Protein AF-A0A1G2URY6-F1 (afdb_monomer_lite)

InterPro domains:
  IPR007278 Domain of unknown function DUF397 [PF04149] (23-67)

Radius of gyration: 14.61 Å; chains: 1; bounding box: 52×29×26 Å

Organism: NCBI:txid1802776

Foldseek 3Di:
DDPPPPPQQDDDDDPVQWDQDPPDDDDDDRQWTWGQDPQFIWIAGPVPRDIDTDGNVRVVVVVVCVVVVVPD

pLDDT: mean 83.96, std 17.0, range [44.31, 97.12]

Structure (mmCIF, N/CA/C/O backbone):
data_AF-A0A1G2URY6-F1
#
_entry.id   AF-A0A1G2URY6-F1
#
loop_
_atom_site.group_PDB
_atom_site.id
_atom_site.type_symbol
_atom_site.label_atom_id
_atom_site.label_alt_id
_atom_site.label_comp_id
_atom_site.label_asym_id
_atom_site.label_entity_id
_atom_site.label_seq_id
_atom_site.pdbx_PDB_ins_code
_atom_site.Cartn_x
_atom_site.Cartn_y
_atom_site.Cartn_z
_atom_site.occupancy
_atom_site.B_iso_or_equiv
_atom_site.auth_seq_id
_atom_site.auth_comp_id
_atom_site.auth_asym_id
_atom_site.auth_atom_id
_atom_site.pdbx_PDB_model_num
ATOM 1 N N . MET A 1 1 ? -32.054 -1.582 -10.958 1.00 44.31 1 MET A N 1
ATOM 2 C CA . MET A 1 1 ? -30.619 -1.289 -11.186 1.00 44.31 1 MET A CA 1
ATOM 3 C C . MET A 1 1 ? -30.067 -0.570 -9.957 1.00 44.31 1 MET A C 1
ATOM 5 O O . MET A 1 1 ? -30.554 0.505 -9.641 1.00 44.31 1 MET A O 1
ATOM 9 N N . ARG A 1 2 ? -29.147 -1.173 -9.187 1.00 46.03 2 ARG A N 1
ATOM 10 C CA . ARG A 1 2 ? -28.548 -0.519 -8.004 1.00 46.03 2 ARG A CA 1
ATOM 11 C C . ARG A 1 2 ? -27.384 0.360 -8.452 1.00 46.03 2 ARG A C 1
ATOM 13 O O . ARG A 1 2 ? -26.311 -0.156 -8.751 1.00 46.03 2 ARG A O 1
ATOM 20 N N . THR A 1 3 ? -27.580 1.672 -8.467 1.00 46.88 3 THR A N 1
ATOM 21 C CA . THR A 1 3 ? -26.496 2.645 -8.636 1.00 46.88 3 THR A CA 1
ATOM 22 C C . THR A 1 3 ? -25.633 2.632 -7.372 1.00 46.88 3 THR A C 1
ATOM 24 O O . THR A 1 3 ? -25.920 3.319 -6.396 1.00 46.88 3 THR A O 1
ATOM 27 N N . GLN A 1 4 ? -24.596 1.791 -7.343 1.00 52.94 4 GLN A N 1
ATOM 28 C CA . GLN A 1 4 ? -23.583 1.816 -6.287 1.00 52.94 4 GLN A CA 1
ATOM 29 C C . GLN A 1 4 ? -22.778 3.111 -6.442 1.00 52.94 4 GLN A C 1
ATOM 31 O O . GLN A 1 4 ? -21.876 3.202 -7.275 1.00 52.94 4 GLN A O 1
ATOM 36 N N . LYS A 1 5 ? -23.127 4.135 -5.658 1.00 48.97 5 LYS A N 1
ATOM 37 C CA . LYS A 1 5 ? -22.342 5.363 -5.498 1.00 48.97 5 LYS A CA 1
ATOM 38 C C . LYS A 1 5 ? -20.941 4.931 -5.053 1.00 48.97 5 LYS A C 1
ATO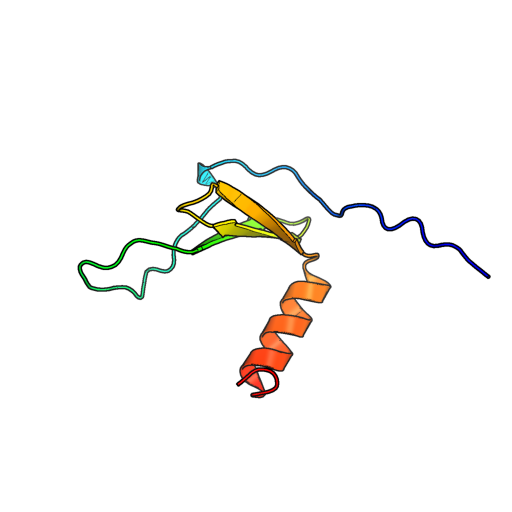M 40 O O . LYS A 1 5 ? -20.778 4.452 -3.932 1.00 48.97 5 LYS A O 1
ATOM 45 N N . LYS A 1 6 ? -19.957 4.993 -5.957 1.00 52.94 6 LYS A N 1
ATOM 46 C CA . LYS A 1 6 ? -18.582 4.517 -5.737 1.00 52.94 6 LYS A CA 1
ATOM 47 C C . LYS A 1 6 ? -17.946 5.395 -4.657 1.00 52.94 6 LYS A C 1
ATOM 49 O O . LYS A 1 6 ? -17.338 6.418 -4.944 1.00 52.94 6 LYS A O 1
ATOM 54 N N . SER A 1 7 ? -18.175 5.042 -3.394 1.00 58.91 7 SER A N 1
ATOM 55 C CA . SER A 1 7 ? -17.509 5.662 -2.256 1.00 58.91 7 SER A CA 1
ATOM 56 C C . SER A 1 7 ? -16.006 5.508 -2.482 1.00 58.91 7 SER A C 1
ATOM 58 O O . SER A 1 7 ? -15.508 4.400 -2.700 1.00 58.91 7 SER A O 1
ATOM 60 N N . LEU A 1 8 ? -15.296 6.637 -2.483 1.00 77.81 8 LEU A N 1
ATOM 61 C CA . LEU A 1 8 ? -13.841 6.660 -2.467 1.00 77.81 8 LEU A CA 1
ATOM 62 C C . LEU A 1 8 ? -13.404 6.013 -1.154 1.00 77.81 8 LEU A C 1
ATOM 64 O O . LEU A 1 8 ? -13.480 6.625 -0.090 1.00 77.81 8 LEU A O 1
ATOM 68 N N . PHE A 1 9 ? -13.004 4.748 -1.220 1.00 89.06 9 PHE A N 1
ATOM 69 C CA . PHE A 1 9 ? -12.449 4.047 -0.076 1.00 89.06 9 PHE A CA 1
ATOM 70 C C . PHE A 1 9 ? -11.138 4.733 0.321 1.00 89.06 9 PHE A C 1
ATOM 72 O O . PHE A 1 9 ? -10.187 4.730 -0.453 1.00 89.06 9 PHE A O 1
ATOM 79 N N . ARG A 1 10 ? -11.099 5.363 1.498 1.00 93.56 10 ARG A N 1
ATOM 80 C CA . ARG A 1 10 ? -9.920 6.031 2.074 1.00 93.56 10 ARG A CA 1
ATOM 81 C C . ARG A 1 10 ? -9.931 5.825 3.587 1.00 93.56 10 ARG A C 1
ATOM 83 O O . ARG A 1 10 ? -10.989 5.602 4.174 1.00 93.56 10 ARG A O 1
ATOM 90 N N . PHE A 1 11 ? -8.766 5.896 4.218 1.00 94.94 11 PHE A N 1
ATOM 91 C CA . PHE A 1 11 ? -8.624 5.794 5.672 1.00 94.94 11 PHE A CA 1
ATOM 92 C C . PHE A 1 11 ? -7.448 6.644 6.169 1.00 94.94 11 PHE A C 1
ATOM 94 O O . PHE A 1 11 ? -6.608 7.070 5.379 1.00 94.94 11 PHE A O 1
ATOM 101 N N . SER A 1 12 ? -7.406 6.910 7.478 1.00 95.69 12 SER A N 1
ATOM 102 C CA . SER A 1 12 ? -6.374 7.758 8.086 1.00 95.69 12 SER A CA 1
ATOM 103 C C . SER A 1 12 ? -5.001 7.078 8.073 1.00 95.69 12 SER A C 1
ATOM 105 O O . SER A 1 12 ? -4.848 5.952 8.555 1.00 95.69 12 SER A O 1
ATOM 107 N N . VAL A 1 13 ? -4.010 7.782 7.528 1.00 94.94 13 VAL A N 1
ATOM 108 C CA . VAL A 1 13 ? -2.595 7.395 7.474 1.00 94.94 13 VAL A CA 1
ATOM 109 C C . VAL A 1 13 ? -1.733 8.610 7.799 1.00 94.94 13 VAL A C 1
ATOM 111 O O . VAL A 1 13 ? -2.078 9.732 7.434 1.00 94.94 13 VAL A O 1
ATOM 114 N N . LYS A 1 14 ? -0.625 8.390 8.504 1.00 95.38 14 LYS A N 1
ATOM 115 C CA . LYS A 1 14 ? 0.403 9.400 8.791 1.00 95.38 14 LYS A CA 1
ATOM 116 C C . LYS A 1 14 ? 1.668 9.074 8.005 1.00 95.38 14 LYS A C 1
ATOM 118 O O . LYS A 1 14 ? 1.911 7.910 7.703 1.00 95.38 14 LYS A O 1
ATOM 123 N N . ASP A 1 15 ? 2.525 10.062 7.772 1.00 92.00 15 ASP A N 1
ATOM 124 C CA . ASP A 1 15 ? 3.780 9.859 7.032 1.00 92.00 15 ASP A CA 1
ATOM 125 C C . ASP A 1 15 ? 4.655 8.754 7.624 1.00 92.00 15 ASP A C 1
ATOM 127 O O . ASP A 1 15 ? 5.162 7.908 6.896 1.00 92.00 15 ASP A O 1
ATOM 131 N N . LYS A 1 16 ? 4.737 8.688 8.957 1.00 93.50 16 LYS A N 1
ATOM 132 C CA . LYS A 1 16 ? 5.482 7.644 9.677 1.00 93.50 16 LYS A CA 1
ATOM 133 C C . LYS A 1 16 ? 4.947 6.221 9.483 1.00 93.50 16 LYS A C 1
ATOM 135 O O . LYS A 1 16 ? 5.612 5.262 9.863 1.00 93.50 16 LYS A O 1
ATOM 140 N N . ASP A 1 17 ? 3.726 6.076 8.971 1.00 94.94 17 ASP A N 1
ATOM 141 C CA . ASP A 1 17 ? 3.137 4.767 8.696 1.00 94.94 17 ASP A CA 1
ATOM 142 C C . ASP A 1 17 ? 3.664 4.165 7.386 1.00 94.94 17 ASP A C 1
ATOM 144 O O . ASP A 1 17 ? 3.544 2.954 7.182 1.00 94.94 17 ASP A O 1
ATOM 148 N N . PHE A 1 18 ? 4.228 4.992 6.502 1.00 93.19 18 PHE A N 1
ATOM 149 C CA . PHE A 1 18 ? 4.751 4.569 5.213 1.00 93.19 18 PHE A CA 1
ATOM 150 C C . PHE A 1 18 ? 6.146 3.969 5.352 1.00 93.19 18 PHE A C 1
ATOM 152 O O . PHE A 1 18 ? 7.035 4.528 5.993 1.00 93.19 18 PHE A O 1
ATOM 159 N N . LYS A 1 19 ? 6.336 2.808 4.724 1.00 90.81 19 LYS A N 1
ATOM 160 C CA . LYS A 1 19 ? 7.621 2.117 4.649 1.00 90.81 19 LYS A CA 1
ATOM 161 C C . LYS A 1 19 ? 8.013 1.941 3.191 1.00 90.81 19 LYS A C 1
ATOM 163 O O . LYS A 1 19 ? 7.236 1.404 2.398 1.00 90.81 19 LYS A O 1
ATOM 168 N N . THR A 1 20 ? 9.221 2.361 2.842 1.00 84.38 20 THR A N 1
ATOM 169 C CA . THR A 1 20 ? 9.849 1.981 1.574 1.00 84.38 20 THR A CA 1
ATOM 170 C C . THR A 1 20 ? 10.370 0.545 1.673 1.00 84.38 20 THR A C 1
ATOM 172 O O . THR A 1 20 ? 10.771 0.099 2.750 1.00 84.38 20 THR A O 1
ATOM 175 N N . ALA A 1 21 ? 10.394 -0.185 0.558 1.00 68.50 21 ALA A N 1
ATOM 176 C CA . ALA A 1 21 ? 11.101 -1.459 0.489 1.00 68.50 21 ALA A CA 1
ATOM 177 C C . ALA A 1 21 ? 12.602 -1.274 0.792 1.00 68.50 21 ALA A C 1
ATOM 179 O O . ALA A 1 21 ? 13.219 -0.304 0.351 1.00 68.50 21 ALA A O 1
ATOM 180 N N . SER A 1 22 ? 13.182 -2.220 1.534 1.00 60.59 22 SER A N 1
ATOM 181 C CA . SER A 1 22 ? 14.619 -2.275 1.842 1.00 60.59 22 SER A CA 1
ATOM 182 C C . SER A 1 22 ? 15.460 -2.835 0.693 1.00 60.59 22 SER A C 1
ATOM 184 O O . SER A 1 22 ? 16.675 -2.674 0.702 1.00 60.59 22 SER A O 1
ATOM 186 N N . PHE A 1 23 ? 14.826 -3.488 -0.290 1.00 59.09 23 PHE A N 1
ATOM 187 C CA . PHE A 1 23 ? 15.482 -4.099 -1.447 1.00 59.09 23 PHE A CA 1
ATOM 188 C C . PHE A 1 23 ? 15.849 -3.048 -2.497 1.00 59.09 23 PHE A C 1
ATOM 190 O O . PHE A 1 23 ? 15.418 -3.099 -3.647 1.00 59.09 23 PHE A O 1
ATOM 197 N N . TRP A 1 24 ? 16.619 -2.049 -2.081 1.00 54.12 24 TRP A N 1
ATOM 198 C CA . TRP A 1 24 ? 17.197 -1.122 -3.023 1.00 54.12 24 TRP A CA 1
ATOM 199 C C . TRP A 1 24 ? 18.596 -0.679 -2.646 1.00 54.12 24 TRP A C 1
ATOM 201 O O . TRP A 1 24 ? 18.812 -0.025 -1.628 1.00 54.12 24 TRP A O 1
ATOM 211 N N . SER A 1 25 ? 19.534 -1.016 -3.522 1.00 45.97 25 SER A N 1
ATOM 212 C CA . SER A 1 25 ? 20.900 -0.523 -3.542 1.00 45.97 25 SER A CA 1
ATOM 213 C C . SER A 1 25 ? 21.057 0.453 -4.718 1.00 45.97 25 SER A C 1
ATOM 215 O O . SER A 1 25 ? 20.847 0.083 -5.870 1.00 45.97 25 SER A O 1
ATOM 217 N N . GLY A 1 26 ? 21.415 1.717 -4.452 1.00 57.06 26 GLY A N 1
ATOM 218 C CA . GLY A 1 26 ? 21.914 2.638 -5.489 1.00 57.06 26 GLY A CA 1
ATOM 219 C C . GLY A 1 26 ? 21.302 4.046 -5.547 1.00 57.06 26 GLY A C 1
ATOM 220 O O . GLY A 1 26 ? 20.506 4.444 -4.703 1.00 57.06 26 GLY A O 1
ATOM 221 N N . LYS A 1 27 ? 21.712 4.801 -6.583 1.00 55.88 27 LYS A N 1
ATOM 222 C CA . LYS A 1 27 ? 21.397 6.222 -6.883 1.00 55.88 27 LYS A CA 1
ATOM 223 C C . LYS A 1 27 ? 19.963 6.489 -7.375 1.00 55.88 27 LYS A C 1
ATOM 225 O O . LYS A 1 27 ? 19.662 7.597 -7.814 1.00 55.88 27 LYS A O 1
ATOM 230 N N . HIS A 1 28 ? 19.085 5.495 -7.369 1.00 56.84 28 HIS A N 1
ATOM 231 C CA . HIS A 1 28 ? 17.735 5.661 -7.895 1.00 56.84 28 HIS A CA 1
ATOM 232 C C . HIS A 1 28 ? 16.787 6.126 -6.763 1.00 56.84 28 HIS A C 1
ATOM 234 O O . HIS A 1 28 ? 17.029 5.866 -5.589 1.00 56.84 28 HIS A O 1
ATOM 240 N N . VAL A 1 29 ? 15.762 6.917 -7.105 1.00 58.81 29 VAL A N 1
ATOM 241 C CA . VAL A 1 29 ? 14.951 7.737 -6.171 1.00 58.81 29 VAL A CA 1
ATOM 242 C C . VAL A 1 29 ? 13.681 7.024 -5.739 1.00 58.81 29 VAL A C 1
ATOM 244 O O . VAL A 1 29 ? 12.909 6.651 -6.619 1.00 58.81 29 VAL A O 1
ATOM 247 N N . LYS A 1 30 ? 13.445 6.846 -4.427 1.00 66.75 30 LYS A N 1
ATOM 248 C CA . LYS A 1 30 ? 12.382 5.968 -3.873 1.00 66.75 30 LYS A CA 1
ATOM 249 C C . LYS A 1 30 ? 11.083 6.418 -4.518 1.00 66.75 30 LYS A C 1
ATOM 251 O O . LYS A 1 30 ? 10.762 7.594 -4.394 1.00 66.75 30 LYS A O 1
ATOM 256 N N . CYS A 1 31 ? 10.411 5.554 -5.286 1.00 81.12 31 CYS A N 1
ATOM 257 C CA . CYS A 1 31 ? 9.204 5.937 -6.038 1.00 81.12 31 CYS A CA 1
ATOM 258 C C . CYS A 1 31 ? 7.912 5.474 -5.357 1.00 81.12 31 CYS A C 1
ATOM 260 O O . CYS A 1 31 ? 6.854 6.008 -5.663 1.00 81.12 31 CYS A O 1
ATOM 262 N N . VAL A 1 32 ? 7.976 4.467 -4.478 1.00 88.69 32 VAL A N 1
ATOM 263 C CA . VAL A 1 32 ? 6.786 3.864 -3.868 1.00 88.69 32 VAL A CA 1
ATOM 264 C C . VAL A 1 32 ? 7.022 3.558 -2.395 1.00 88.69 32 VAL A C 1
ATOM 266 O O . VAL A 1 32 ? 8.017 2.935 -2.016 1.00 88.69 32 VAL A O 1
ATOM 269 N N . GLU A 1 33 ? 6.053 3.937 -1.573 1.00 92.62 33 GLU A N 1
ATOM 270 C CA . GLU A 1 33 ? 6.002 3.640 -0.148 1.00 92.62 33 GLU A CA 1
ATOM 271 C C . GLU A 1 33 ? 4.652 3.028 0.219 1.00 92.62 33 GLU A C 1
ATOM 273 O O . GLU A 1 33 ? 3.615 3.365 -0.355 1.00 92.62 33 GLU A O 1
ATOM 278 N N . VAL A 1 34 ? 4.646 2.120 1.194 1.00 93.56 34 VAL A N 1
ATOM 279 C CA . VAL A 1 34 ? 3.444 1.363 1.557 1.00 93.56 34 VAL A CA 1
ATOM 280 C C . VAL A 1 34 ? 3.147 1.515 3.043 1.00 93.56 34 VAL A C 1
ATOM 282 O O . VAL A 1 34 ? 4.010 1.255 3.881 1.00 93.56 34 VAL A O 1
ATOM 285 N N . ALA A 1 35 ? 1.907 1.873 3.375 1.00 96.50 35 ALA A N 1
ATOM 286 C CA . ALA A 1 35 ? 1.372 1.848 4.732 1.00 96.50 35 ALA A CA 1
ATOM 287 C C . ALA A 1 35 ? 0.285 0.769 4.845 1.00 96.50 35 ALA A C 1
ATOM 289 O O . ALA A 1 35 ? -0.679 0.745 4.076 1.00 96.50 35 ALA A O 1
ATOM 290 N N . ARG A 1 36 ? 0.427 -0.137 5.817 1.00 95.62 36 ARG A N 1
ATOM 291 C CA . ARG A 1 36 ? -0.557 -1.196 6.105 1.00 95.62 36 ARG A CA 1
ATOM 292 C C . ARG A 1 36 ? -1.289 -0.882 7.408 1.00 95.62 36 ARG A C 1
ATOM 294 O O . ARG A 1 36 ? -0.645 -0.643 8.429 1.00 95.62 36 ARG A O 1
ATOM 301 N N . LYS A 1 37 ? -2.621 -0.905 7.377 1.00 96.06 37 LYS A N 1
ATOM 302 C CA . LYS A 1 37 ? -3.506 -0.681 8.531 1.00 96.06 37 LYS A CA 1
ATOM 303 C C . LYS A 1 37 ? -4.597 -1.753 8.589 1.00 96.06 37 LYS A C 1
ATOM 305 O O . LYS A 1 37 ? -4.807 -2.508 7.639 1.00 96.06 37 LYS A O 1
ATOM 310 N N . SER A 1 38 ? -5.330 -1.802 9.699 1.00 96.38 38 SER A N 1
ATOM 311 C CA . SER A 1 38 ? -6.474 -2.711 9.846 1.00 96.38 38 SER A CA 1
ATOM 312 C C . SER A 1 38 ? -7.575 -2.429 8.815 1.00 96.38 38 SER A C 1
ATOM 314 O O . SER A 1 38 ? -8.218 -3.365 8.342 1.00 96.38 38 SER A O 1
ATOM 316 N N . GLN A 1 39 ? -7.743 -1.170 8.393 1.00 95.56 39 GLN A N 1
ATOM 317 C CA . GLN A 1 39 ? -8.702 -0.784 7.355 1.00 95.56 39 GLN A CA 1
ATOM 318 C C . GLN A 1 39 ? -8.279 -1.242 5.949 1.00 95.56 39 GLN A C 1
ATOM 320 O O . GLN A 1 39 ? -9.126 -1.651 5.152 1.00 95.56 39 GLN A O 1
ATOM 325 N N . GLY A 1 40 ? -6.985 -1.183 5.623 1.00 96.31 40 GLY A N 1
ATOM 326 C CA . GLY A 1 40 ? -6.509 -1.442 4.269 1.00 96.31 40 GLY A CA 1
ATOM 327 C C . GLY A 1 40 ? -5.026 -1.160 4.049 1.00 96.31 40 GLY A C 1
ATOM 328 O O . GLY A 1 40 ? -4.239 -1.016 4.987 1.00 96.31 40 GLY A O 1
ATOM 329 N N . VAL A 1 41 ? -4.665 -1.053 2.773 1.00 97.06 41 VAL A N 1
ATOM 330 C CA . VAL A 1 41 ? -3.315 -0.737 2.302 1.00 97.06 41 VAL A CA 1
ATOM 331 C C . VAL A 1 41 ? -3.344 0.592 1.561 1.00 97.06 41 VAL A C 1
ATOM 333 O O . VAL A 1 41 ? -4.172 0.788 0.673 1.00 97.06 41 VAL A O 1
ATOM 336 N N . ALA A 1 42 ? -2.449 1.499 1.941 1.00 96.69 42 ALA A N 1
ATOM 337 C CA . ALA A 1 42 ? -2.217 2.756 1.249 1.00 96.69 42 ALA A CA 1
ATOM 338 C C . ALA A 1 42 ? -0.863 2.693 0.540 1.00 96.69 42 ALA A C 1
ATOM 340 O O . ALA A 1 42 ? 0.141 2.309 1.146 1.00 96.69 42 ALA A O 1
ATOM 341 N N . ILE A 1 43 ? -0.847 3.056 -0.737 1.00 94.44 43 ILE A N 1
ATOM 342 C CA . ILE A 1 43 ? 0.355 3.129 -1.566 1.00 94.44 43 ILE A CA 1
ATOM 343 C C . ILE A 1 43 ? 0.571 4.592 -1.903 1.00 94.44 43 ILE A C 1
ATOM 345 O O . ILE A 1 43 ? -0.320 5.220 -2.475 1.00 94.44 43 ILE A O 1
ATOM 349 N N . ARG A 1 44 ? 1.730 5.121 -1.527 1.00 94.38 44 ARG A N 1
ATOM 350 C CA . ARG A 1 44 ? 2.126 6.498 -1.793 1.00 94.38 44 ARG A CA 1
ATOM 351 C C . ARG A 1 44 ? 3.227 6.529 -2.836 1.00 94.38 44 ARG A C 1
ATOM 353 O O . ARG A 1 44 ? 4.212 5.804 -2.714 1.00 94.38 44 ARG A O 1
ATOM 360 N N . ASP A 1 45 ? 3.061 7.394 -3.825 1.00 91.00 45 ASP A N 1
ATOM 361 C CA . ASP A 1 45 ? 4.165 7.842 -4.664 1.00 91.00 45 ASP A CA 1
ATOM 362 C C . ASP A 1 45 ? 4.997 8.841 -3.856 1.00 91.00 45 ASP A C 1
ATOM 364 O O . ASP A 1 45 ? 4.515 9.909 -3.484 1.00 91.00 45 ASP A O 1
ATOM 368 N N . SER A 1 46 ? 6.239 8.490 -3.546 1.00 86.31 46 SER A N 1
ATOM 369 C CA . SER A 1 46 ? 7.126 9.334 -2.738 1.00 86.31 46 SER A CA 1
ATOM 370 C C . SER A 1 46 ? 7.646 10.573 -3.469 1.00 86.31 46 SER A C 1
ATOM 372 O O . SER A 1 46 ? 8.189 11.459 -2.814 1.00 86.31 46 SER A O 1
ATOM 374 N N . LYS A 1 47 ? 7.480 10.673 -4.794 1.00 86.31 47 LYS A N 1
ATOM 375 C CA . LYS A 1 47 ? 7.820 11.879 -5.566 1.00 86.31 47 LYS A CA 1
ATOM 376 C C . LYS A 1 47 ? 6.665 12.870 -5.607 1.00 86.31 47 LYS A C 1
ATOM 378 O O . LYS A 1 47 ? 6.889 14.064 -5.450 1.00 86.31 47 LYS A O 1
ATOM 383 N N . THR A 1 48 ? 5.445 12.385 -5.845 1.00 89.56 48 THR A N 1
ATOM 384 C CA . THR A 1 48 ? 4.263 13.254 -6.010 1.00 89.56 48 THR A CA 1
ATOM 385 C C . THR A 1 48 ? 3.424 13.397 -4.742 1.00 89.56 48 THR A C 1
ATOM 387 O O . THR A 1 48 ? 2.603 14.303 -4.648 1.00 89.56 48 THR A O 1
ATOM 390 N N . GLY A 1 49 ? 3.594 12.504 -3.766 1.00 88.88 49 GLY A N 1
ATOM 391 C CA . GLY A 1 49 ? 2.773 12.435 -2.557 1.00 88.88 49 GLY A CA 1
ATOM 392 C C . GLY A 1 49 ? 1.378 11.844 -2.785 1.00 88.88 49 GLY A C 1
ATOM 393 O O . GLY A 1 49 ? 0.611 11.717 -1.830 1.00 88.88 49 GLY A O 1
ATOM 394 N N . ASN A 1 50 ? 1.035 11.456 -4.017 1.00 93.56 50 ASN A N 1
ATOM 395 C CA . ASN A 1 50 ? -0.271 10.889 -4.341 1.00 93.56 50 ASN A CA 1
ATOM 396 C C . ASN A 1 50 ? -0.474 9.535 -3.655 1.00 93.56 50 ASN A C 1
ATOM 398 O O . ASN A 1 50 ? 0.421 8.690 -3.655 1.00 93.56 50 ASN A O 1
ATOM 402 N N . ILE A 1 51 ? -1.672 9.318 -3.095 1.00 94.75 51 ILE A N 1
ATOM 403 C CA . ILE A 1 51 ? -1.997 8.112 -2.321 1.00 94.75 51 ILE A CA 1
ATOM 404 C C . ILE A 1 51 ? -3.172 7.362 -2.944 1.00 94.75 51 ILE A C 1
ATOM 406 O O . ILE A 1 51 ? -4.271 7.905 -3.093 1.00 94.75 51 ILE A O 1
ATOM 410 N N . LEU A 1 52 ? -2.950 6.081 -3.219 1.00 94.94 52 LEU A N 1
ATOM 411 C CA . LEU A 1 52 ? -3.976 5.108 -3.577 1.00 94.94 52 LEU A CA 1
ATOM 412 C C . LEU A 1 52 ? -4.335 4.254 -2.360 1.00 94.94 52 LEU A C 1
ATOM 414 O O . LEU A 1 52 ? -3.459 3.850 -1.598 1.00 94.94 52 LEU A O 1
ATOM 418 N N . PHE A 1 53 ? -5.620 3.951 -2.191 1.00 96.12 53 PHE A N 1
ATOM 419 C CA . PHE A 1 53 ? -6.139 3.199 -1.050 1.00 96.12 53 PHE A CA 1
ATOM 420 C C . PHE A 1 53 ? -6.866 1.941 -1.520 1.00 96.12 53 PHE A C 1
ATOM 422 O O . PHE A 1 53 ? -7.745 2.003 -2.378 1.00 96.12 53 PHE A O 1
ATOM 429 N N . PHE A 1 54 ? -6.543 0.809 -0.901 1.00 95.88 54 PHE A N 1
ATOM 430 C CA . PHE A 1 54 ? -7.100 -0.502 -1.227 1.00 95.88 54 PHE A CA 1
ATOM 431 C C . PHE A 1 54 ? -7.601 -1.199 0.029 1.00 95.88 54 PHE A C 1
ATOM 433 O O . PHE A 1 54 ? -6.956 -1.141 1.082 1.00 95.88 54 PHE A O 1
ATOM 440 N N . LYS A 1 55 ? -8.725 -1.916 -0.060 1.00 96.38 55 LYS A N 1
ATOM 441 C CA . LYS A 1 55 ? -9.147 -2.783 1.049 1.00 96.38 55 LYS A CA 1
ATOM 442 C C . LYS A 1 55 ? -8.170 -3.943 1.186 1.00 96.38 55 LYS A C 1
ATOM 444 O O . LYS A 1 55 ? -7.646 -4.448 0.195 1.00 96.38 55 LYS A O 1
ATOM 449 N N . ASN A 1 56 ? -8.015 -4.459 2.404 1.00 96.31 56 ASN A N 1
ATOM 450 C CA . ASN A 1 56 ? -7.130 -5.600 2.665 1.00 96.31 56 ASN A CA 1
ATOM 451 C C . ASN A 1 56 ? -7.439 -6.825 1.782 1.00 96.31 56 ASN A C 1
ATOM 453 O O . ASN A 1 56 ? -6.524 -7.489 1.301 1.00 96.31 56 ASN A O 1
ATOM 457 N N . ARG A 1 57 ? -8.723 -7.098 1.513 1.00 95.88 57 ARG A N 1
ATOM 458 C CA . ARG A 1 57 ? -9.143 -8.195 0.623 1.00 95.88 57 ARG A CA 1
ATOM 459 C C . ARG A 1 57 ? -8.744 -7.972 -0.840 1.00 95.88 57 ARG A C 1
ATOM 461 O O . ARG A 1 57 ? -8.322 -8.913 -1.499 1.00 95.88 57 ARG A O 1
ATOM 468 N N . GLU A 1 58 ? -8.864 -6.737 -1.325 1.00 95.44 58 GLU A N 1
ATOM 469 C CA . GLU A 1 58 ? -8.575 -6.366 -2.715 1.00 95.44 58 GLU A CA 1
ATOM 470 C C . GLU A 1 58 ? -7.070 -6.431 -2.948 1.00 95.44 58 GLU A C 1
ATOM 472 O O . GLU A 1 58 ? -6.614 -7.080 -3.884 1.00 95.44 58 GLU A O 1
ATOM 477 N N . PHE A 1 59 ? -6.291 -5.868 -2.023 1.00 95.25 59 PHE A N 1
ATOM 478 C CA . PHE A 1 59 ? -4.838 -5.923 -2.097 1.00 95.25 59 PHE A CA 1
ATOM 479 C C . PHE A 1 59 ? -4.305 -7.360 -1.988 1.00 95.25 59 PHE A C 1
ATOM 481 O O . PHE A 1 59 ? -3.375 -7.733 -2.696 1.00 95.25 59 PHE A O 1
ATOM 488 N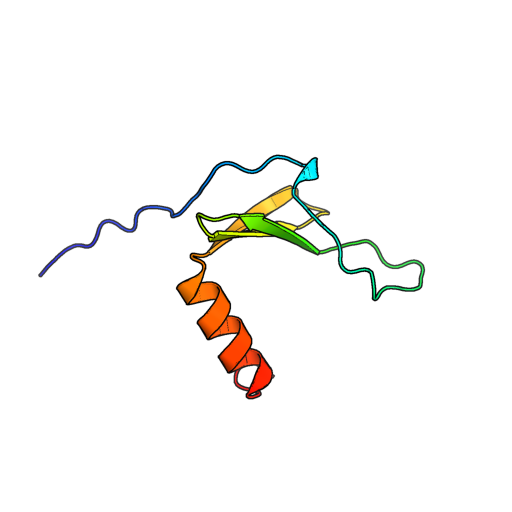 N . ARG A 1 60 ? -4.918 -8.213 -1.154 1.00 96.25 60 ARG A N 1
ATOM 489 C CA . ARG A 1 60 ? -4.567 -9.642 -1.084 1.00 96.25 60 ARG A CA 1
ATOM 490 C C . ARG A 1 60 ? -4.846 -10.370 -2.401 1.00 96.25 60 ARG A C 1
ATOM 492 O O . ARG A 1 60 ? -4.019 -11.175 -2.820 1.00 96.25 60 ARG A O 1
ATOM 499 N N . ALA A 1 61 ? -5.987 -10.100 -3.037 1.00 96.56 61 ALA A N 1
ATOM 500 C CA . A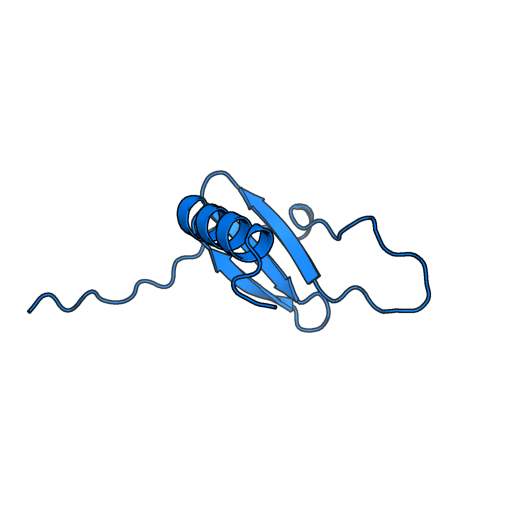LA A 1 61 ? -6.317 -10.670 -4.342 1.00 96.56 61 ALA A CA 1
ATOM 501 C C . ALA A 1 61 ? -5.322 -10.209 -5.417 1.00 96.56 61 ALA A C 1
ATOM 503 O O . ALA A 1 61 ? -4.802 -11.046 -6.149 1.00 96.56 61 ALA A O 1
ATOM 504 N N . PHE A 1 62 ? -4.980 -8.916 -5.430 1.00 94.56 62 PHE A N 1
ATOM 505 C CA . PHE A 1 62 ? -3.946 -8.360 -6.304 1.00 94.56 62 PHE A CA 1
ATOM 506 C C . PHE A 1 62 ? -2.600 -9.076 -6.125 1.00 94.56 62 PHE A C 1
ATOM 508 O O . PHE A 1 62 ? -2.050 -9.586 -7.094 1.00 94.56 62 PHE A O 1
ATOM 515 N N . VAL A 1 6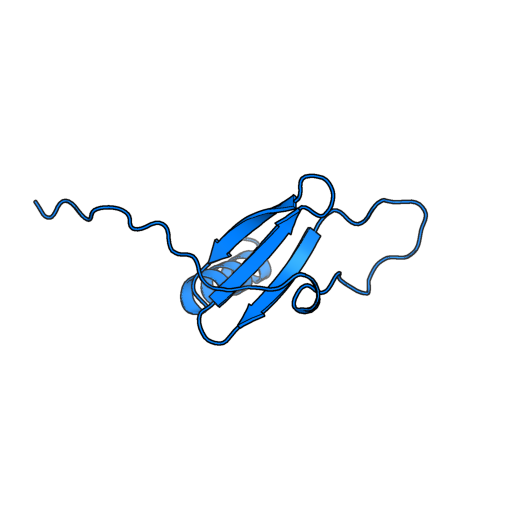3 ? -2.101 -9.202 -4.888 1.00 94.81 63 VAL A N 1
ATOM 516 C CA . VAL A 1 63 ? -0.828 -9.894 -4.612 1.00 94.81 63 VAL A CA 1
ATOM 517 C C . VAL A 1 63 ? -0.870 -11.355 -5.065 1.00 94.81 63 VAL A C 1
ATOM 519 O O . VAL A 1 63 ? 0.126 -11.861 -5.574 1.00 94.81 63 VAL A O 1
ATOM 522 N N . LYS A 1 64 ? -2.004 -12.046 -4.890 1.00 97.12 64 LYS A N 1
ATOM 523 C CA . LYS A 1 64 ? -2.169 -13.423 -5.373 1.00 97.12 64 LYS A CA 1
ATOM 524 C C . LYS A 1 64 ? -2.086 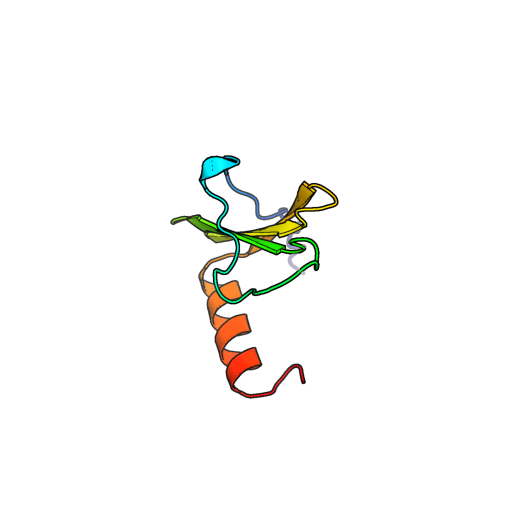-13.494 -6.902 1.00 97.12 64 LYS A C 1
ATOM 526 O O . LYS A 1 64 ? -1.385 -14.362 -7.404 1.00 97.12 64 LYS A O 1
ATOM 531 N N . GLY A 1 65 ? -2.771 -12.596 -7.611 1.00 96.19 65 GLY A N 1
ATOM 532 C CA . GLY A 1 65 ? -2.738 -12.528 -9.075 1.00 96.19 65 GLY A CA 1
ATOM 533 C C . GLY A 1 65 ? -1.350 -12.185 -9.616 1.00 96.19 65 GLY A C 1
ATOM 534 O O . GLY A 1 65 ? -0.856 -12.876 -10.499 1.00 96.19 65 GLY A O 1
ATOM 535 N N . ALA A 1 66 ? -0.672 -11.204 -9.012 1.00 94.75 66 ALA A N 1
ATOM 536 C CA . ALA A 1 66 ? 0.693 -10.825 -9.377 1.00 94.75 66 ALA A CA 1
ATOM 537 C C . ALA A 1 66 ? 1.675 -11.990 -9.211 1.00 94.75 66 ALA A C 1
ATOM 539 O O . ALA A 1 66 ? 2.441 -12.290 -10.112 1.00 94.75 66 ALA A O 1
ATOM 540 N N . LYS A 1 67 ? 1.595 -12.728 -8.097 1.00 93.62 67 LYS A N 1
ATOM 541 C CA . LYS A 1 67 ? 2.417 -13.934 -7.896 1.00 93.62 67 LYS A CA 1
ATOM 542 C C . LYS A 1 67 ? 2.107 -15.070 -8.873 1.00 93.62 67 LYS A C 1
ATOM 544 O O . LYS A 1 67 ? 2.930 -15.964 -9.020 1.00 93.62 67 LYS A O 1
ATOM 549 N N . ALA A 1 68 ? 0.922 -15.068 -9.475 1.00 96.56 68 ALA A N 1
ATOM 550 C CA . ALA A 1 68 ? 0.516 -16.041 -10.479 1.00 96.56 68 ALA A CA 1
ATOM 551 C C . ALA A 1 68 ? 0.845 -15.589 -11.916 1.00 96.56 68 ALA A C 1
ATOM 553 O O . ALA A 1 68 ? 0.408 -16.251 -12.851 1.00 96.56 68 ALA A O 1
ATOM 554 N N . GLY A 1 69 ? 1.565 -14.472 -12.096 1.00 95.56 69 GLY A N 1
ATOM 555 C CA . GLY A 1 69 ? 1.948 -13.952 -13.413 1.00 95.56 69 GLY A CA 1
ATOM 556 C C . GLY A 1 69 ? 0.801 -13.316 -14.202 1.00 95.56 69 GLY A C 1
ATOM 557 O O . GLY A 1 69 ? 0.852 -13.256 -15.421 1.00 95.56 69 GLY A O 1
ATOM 558 N N . GLN A 1 70 ? -0.276 -12.868 -13.542 1.00 94.38 70 GLN A N 1
ATOM 559 C CA . GLN A 1 70 ? -1.450 -12.305 -14.236 1.00 94.38 70 GLN A CA 1
ATOM 560 C C . GLN A 1 70 ? -1.244 -10.883 -14.784 1.00 94.38 70 GLN A C 1
ATOM 562 O O . GLN A 1 70 ? -2.146 -10.353 -15.432 1.00 94.38 70 GLN A O 1
ATOM 567 N N . PHE A 1 71 ? -0.120 -10.241 -14.466 1.00 84.44 71 PHE A N 1
ATOM 568 C CA . PHE A 1 71 ? 0.136 -8.828 -14.760 1.00 84.44 71 PHE A CA 1
ATOM 569 C C . PHE A 1 71 ? 1.558 -8.578 -15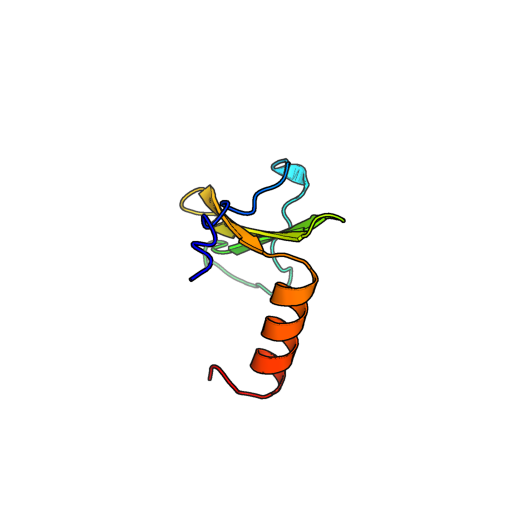.298 1.00 84.44 71 PHE A C 1
ATOM 571 O O . PHE A 1 71 ? 2.011 -7.435 -15.238 1.00 84.44 71 PHE A O 1
ATOM 578 N N . ASP A 1 72 ? 2.249 -9.633 -15.745 1.00 74.06 72 ASP A N 1
ATOM 579 C CA . ASP A 1 72 ? 3.566 -9.574 -16.401 1.00 74.06 72 ASP A CA 1
ATOM 580 C C . ASP A 1 72 ? 3.436 -9.402 -17.924 1.00 74.06 72 ASP A C 1
ATOM 582 O O . ASP A 1 72 ? 2.438 -9.906 -18.496 1.00 74.06 72 ASP A O 1
#

Sequence (72 aa):
MRTQKKSLFRFSVKDKDFKTASFWSGKHVKCVEVARKSQGVAIRDSKTGNILFFKNREFRAFVKGAKAGQFD

Secondary structure (DSSP, 8-state):
--------------GGG-EE-S---SSPPP-EEEEE-SSEEEEEETTT--EEEEEHHHHHHHHHHHHTTTT-